Protein AF-A0A7S3ST52-F1 (afdb_monomer_lite)

Organism: Emiliania huxleyi (NCBI:txid2903)

InterPro domains:
  IPR004583 DNA repair protein Rad4 [PTHR12135] (10-155)
  IPR018328 Rad4 beta-hairpin domain 3 [PF10405] (39-111)
  IPR018328 Rad4 beta-hairpin domain 3 [SM01032] (39-113)
  IPR042488 Rad4, beta-hairpin domain 3 superfamily [G3DSA:3.30.70.2460] (45-118)

pLDDT: mean 89.0, std 16.97, range [34.5, 98.19]

Sequence (158 aa):
DGGSGEGEAEGGGGEGALDLYAEWQTYAYEPPAAIGGVVPRSERGHVEMWSEKHLPLGTKWLRAPHVAAAAKKLGVDCAPAMVGFDFRDGRSVPRFDGVIVCEEAAPLLVEAAAGIAEAEEDKLSRKLRRRALGQWATLLNALRLRARLEAQYGRGDD

Secondary structure (DSSP, 8-state):
---------------PPPP---GGG-----PPBPBTTBPP--TTSSEE-SSGGGSPBTEEEE-STTHHHHHHHHT--EEEEEEEEEEETTEEEEEEEEEEEEGGGHHHHHHHHHHHHHHHHHHHHHHHHHHHHHHHHHHHHHHHHHHHHHHHHTT---

Structure (mmCIF, N/CA/C/O backbone):
data_AF-A0A7S3ST52-F1
#
_entry.id   AF-A0A7S3ST52-F1
#
loop_
_atom_site.group_PDB
_atom_site.id
_atom_site.type_symbol
_atom_site.label_atom_id
_atom_site.label_alt_id
_atom_site.label_comp_id
_atom_site.label_asym_id
_atom_site.label_entity_id
_atom_site.label_seq_id
_atom_site.pdbx_PDB_ins_code
_atom_site.Cartn_x
_atom_site.Cartn_y
_atom_site.Cartn_z
_atom_site.occupancy
_atom_site.B_iso_or_equiv
_atom_site.auth_seq_id
_atom_site.auth_comp_id
_atom_site.auth_asym_id
_atom_site.auth_atom_id
_atom_site.pdbx_PDB_model_num
ATOM 1 N N . ASP A 1 1 ? 6.075 -46.796 11.273 1.00 39.28 1 ASP A N 1
ATOM 2 C CA . ASP A 1 1 ? 5.931 -46.815 9.813 1.00 39.28 1 ASP A CA 1
ATOM 3 C C . ASP A 1 1 ? 5.374 -45.464 9.381 1.00 39.28 1 ASP A C 1
ATOM 5 O O . ASP A 1 1 ? 4.409 -45.035 10.001 1.00 39.28 1 ASP A O 1
ATOM 9 N N . GLY A 1 2 ? 6.066 -44.796 8.448 1.00 42.53 2 GLY A N 1
ATOM 10 C CA . GLY A 1 2 ? 5.813 -43.463 7.855 1.00 42.53 2 GLY A CA 1
ATOM 11 C C . GLY A 1 2 ? 5.802 -42.257 8.817 1.00 42.53 2 GLY A C 1
ATOM 12 O O . GLY A 1 2 ? 4.935 -42.155 9.669 1.00 42.53 2 GLY A O 1
ATOM 13 N N . GLY A 1 3 ? 6.684 -41.260 8.763 1.00 34.50 3 GLY A N 1
ATOM 14 C CA . GLY A 1 3 ? 7.557 -40.789 7.688 1.00 34.50 3 GLY A CA 1
ATOM 15 C C . GLY A 1 3 ? 7.480 -39.259 7.680 1.00 34.50 3 GLY A C 1
ATOM 16 O O . GLY A 1 3 ? 6.549 -38.689 7.120 1.00 34.50 3 GLY A O 1
ATOM 17 N N . SER A 1 4 ? 8.411 -38.618 8.385 1.00 41.38 4 SER A N 1
ATOM 18 C CA . SER A 1 4 ? 8.591 -37.169 8.485 1.00 41.38 4 SER A CA 1
ATOM 19 C C . SER A 1 4 ? 8.931 -36.584 7.113 1.00 41.38 4 SER A C 1
ATOM 21 O O . SER A 1 4 ? 9.941 -36.951 6.523 1.00 41.38 4 SER A O 1
ATOM 23 N N . GLY A 1 5 ? 8.088 -35.691 6.595 1.00 36.97 5 GLY A N 1
ATOM 24 C CA . GLY A 1 5 ? 8.383 -34.933 5.380 1.00 36.97 5 GLY A CA 1
ATOM 25 C C . GLY A 1 5 ? 9.316 -33.768 5.691 1.00 36.97 5 GLY A C 1
ATOM 26 O O . GLY A 1 5 ? 8.8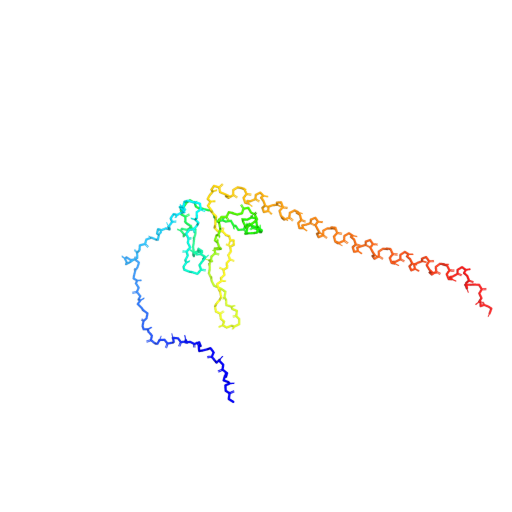53 -32.686 6.050 1.00 36.97 5 GLY A O 1
ATOM 27 N N . GLU A 1 6 ? 10.621 -33.998 5.581 1.00 39.00 6 GLU A N 1
ATOM 28 C CA . GLU A 1 6 ? 11.625 -32.938 5.541 1.00 39.00 6 GLU A CA 1
ATOM 29 C C . GLU A 1 6 ? 11.536 -32.246 4.174 1.00 39.00 6 GLU A C 1
ATOM 31 O O . GLU A 1 6 ? 11.792 -32.844 3.133 1.00 39.00 6 GLU A O 1
ATOM 36 N N . GLY A 1 7 ? 11.090 -30.989 4.172 1.00 39.22 7 GLY A N 1
ATOM 37 C CA . GLY A 1 7 ? 11.179 -30.126 3.001 1.00 39.22 7 GLY A CA 1
ATOM 38 C C . GLY A 1 7 ? 12.631 -29.713 2.805 1.00 39.22 7 GLY A C 1
ATOM 39 O O . GLY A 1 7 ? 13.131 -28.855 3.533 1.00 39.22 7 GLY A O 1
ATOM 40 N N . GLU A 1 8 ? 13.294 -30.339 1.839 1.00 37.94 8 GLU A N 1
ATOM 41 C CA . GLU A 1 8 ? 14.632 -29.978 1.387 1.00 37.94 8 GLU A CA 1
ATOM 42 C C . GLU A 1 8 ? 14.619 -28.543 0.845 1.00 37.94 8 GLU A C 1
ATOM 44 O O . GLU A 1 8 ? 14.047 -28.236 -0.201 1.00 37.94 8 GLU A O 1
ATOM 49 N N . ALA A 1 9 ? 15.239 -27.631 1.591 1.00 43.81 9 ALA A N 1
ATOM 50 C CA . ALA A 1 9 ? 15.669 -26.356 1.053 1.00 43.81 9 ALA A CA 1
ATOM 51 C C . ALA A 1 9 ? 16.975 -26.609 0.291 1.00 43.81 9 ALA A C 1
ATOM 53 O O . ALA A 1 9 ? 18.040 -26.688 0.904 1.00 43.81 9 ALA A O 1
ATOM 54 N N . GLU A 1 10 ? 16.898 -26.748 -1.034 1.00 40.03 10 GLU A N 1
ATOM 55 C CA . GLU A 1 10 ? 18.080 -26.709 -1.898 1.00 40.03 10 GLU A CA 1
ATOM 56 C C . GLU A 1 10 ? 18.720 -25.315 -1.815 1.00 40.03 10 GLU A C 1
ATOM 58 O O . GLU A 1 10 ? 18.390 -24.376 -2.540 1.00 40.03 10 GLU A O 1
ATOM 63 N N . GLY A 1 11 ? 19.648 -25.167 -0.873 1.00 43.75 11 GLY A N 1
ATOM 64 C CA . GLY A 1 11 ? 20.623 -24.092 -0.864 1.00 43.75 11 GLY A CA 1
ATOM 65 C C . GLY A 1 11 ? 21.653 -24.350 -1.957 1.00 43.75 11 GLY A C 1
ATOM 66 O O . GLY A 1 11 ? 22.677 -24.977 -1.702 1.00 43.75 11 GLY A O 1
ATOM 67 N N . GLY A 1 12 ? 21.386 -23.857 -3.167 1.00 41.53 12 GLY A N 1
ATOM 68 C CA . GLY A 1 12 ? 22.354 -23.795 -4.261 1.00 41.53 12 GLY A CA 1
ATOM 69 C C . GLY A 1 12 ? 23.479 -22.803 -3.958 1.00 41.53 12 GLY A C 1
ATOM 70 O O . GLY A 1 12 ? 23.530 -21.716 -4.525 1.00 41.53 12 GLY A O 1
ATOM 71 N N . GLY A 1 13 ? 24.373 -23.160 -3.037 1.00 47.88 13 GLY A N 1
ATOM 72 C CA . GLY A 1 13 ? 25.643 -22.478 -2.807 1.00 47.88 13 GLY A CA 1
ATOM 73 C C . GLY A 1 13 ? 26.646 -22.869 -3.886 1.00 47.88 13 GLY A C 1
ATOM 74 O O . GLY A 1 13 ? 27.549 -23.659 -3.633 1.00 47.88 13 GLY A O 1
ATOM 75 N N . GLY A 1 14 ? 26.463 -22.359 -5.103 1.00 51.31 14 GLY A N 1
ATOM 76 C CA . GLY A 1 14 ? 27.491 -22.450 -6.130 1.00 51.31 14 GLY A CA 1
ATOM 77 C C . GLY A 1 14 ? 28.632 -21.493 -5.796 1.00 51.31 14 GLY A C 1
ATOM 78 O O . GLY A 1 14 ? 28.417 -20.283 -5.742 1.00 51.31 14 GLY A O 1
ATOM 79 N N . GLU A 1 15 ? 29.848 -22.015 -5.628 1.00 60.47 15 GLU A N 1
ATOM 80 C CA . GLU A 1 15 ? 31.087 -21.263 -5.869 1.00 60.47 15 GLU A CA 1
ATOM 81 C C . GLU A 1 15 ? 31.143 -20.897 -7.365 1.00 60.47 15 GLU A C 1
ATOM 83 O O . GLU A 1 15 ? 31.860 -21.495 -8.161 1.00 60.47 15 GLU A O 1
ATOM 88 N N . GLY A 1 16 ? 30.278 -19.973 -7.780 1.00 67.25 16 GLY A N 1
ATOM 89 C CA . GLY A 1 16 ? 30.168 -19.491 -9.147 1.00 67.25 16 GLY A CA 1
ATOM 90 C C . GLY A 1 16 ? 30.894 -18.164 -9.269 1.00 67.25 16 GLY A C 1
ATOM 91 O O . GLY A 1 16 ? 30.558 -17.207 -8.571 1.00 67.25 16 GLY A O 1
ATOM 92 N N . ALA A 1 17 ? 31.885 -18.095 -10.155 1.00 80.31 17 ALA A N 1
ATOM 93 C CA . ALA A 1 17 ? 32.409 -16.812 -10.597 1.00 80.31 17 ALA A CA 1
ATOM 94 C C . ALA A 1 17 ? 31.242 -15.979 -11.158 1.00 80.31 17 ALA A C 1
ATOM 96 O O . ALA A 1 17 ? 30.496 -16.452 -12.013 1.00 80.31 17 ALA A O 1
ATOM 97 N N . LEU A 1 18 ? 31.056 -14.770 -10.629 1.00 89.75 18 LEU A N 1
ATOM 98 C CA . LEU A 1 18 ? 30.062 -13.826 -11.127 1.00 89.75 18 LEU A CA 1
ATOM 99 C C . LEU A 1 18 ? 30.652 -13.088 -12.326 1.00 89.75 18 LEU A C 1
ATOM 101 O O . LEU A 1 18 ? 31.706 -12.459 -12.204 1.00 89.75 18 LEU A O 1
ATOM 105 N N . ASP A 1 19 ? 29.962 -13.137 -13.460 1.00 92.38 19 ASP A N 1
ATOM 106 C CA . ASP A 1 19 ? 30.332 -12.329 -14.616 1.00 92.38 19 ASP A CA 1
ATOM 107 C C . ASP A 1 19 ? 30.118 -10.845 -14.303 1.00 92.38 19 ASP A C 1
ATOM 109 O O . ASP A 1 19 ? 29.070 -10.430 -13.801 1.00 92.38 19 ASP A O 1
ATOM 113 N N . LEU A 1 20 ? 31.129 -10.037 -14.612 1.00 94.50 20 LEU A N 1
ATOM 114 C CA . LEU A 1 20 ? 31.086 -8.589 -14.462 1.00 94.50 20 LEU A CA 1
ATOM 115 C C . LEU A 1 20 ? 31.031 -7.946 -15.844 1.00 94.50 20 LEU A C 1
ATOM 117 O O . LEU A 1 20 ? 31.777 -8.326 -16.746 1.00 94.50 20 LEU A O 1
ATOM 121 N N . TYR A 1 21 ? 30.173 -6.941 -15.983 1.00 95.06 21 TYR A N 1
ATOM 122 C CA . TYR A 1 21 ? 29.945 -6.235 -17.238 1.00 95.06 21 TYR A CA 1
ATOM 123 C C . TYR A 1 21 ? 30.296 -4.758 -17.079 1.00 95.06 21 TYR A C 1
ATOM 125 O O . TYR A 1 21 ? 30.026 -4.139 -16.049 1.00 95.06 21 TYR A O 1
ATOM 133 N N . ALA A 1 22 ? 30.902 -4.188 -18.111 1.00 97.12 22 ALA A N 1
ATOM 134 C CA . ALA A 1 22 ? 31.141 -2.760 -18.219 1.00 97.12 22 ALA A CA 1
ATOM 135 C C . ALA A 1 22 ? 29.879 -2.026 -18.701 1.00 97.12 22 ALA A C 1
ATOM 137 O O . ALA A 1 22 ? 29.017 -2.605 -19.355 1.00 97.12 22 ALA A O 1
ATOM 138 N N . GLU A 1 23 ? 29.791 -0.722 -18.437 1.00 95.69 23 GLU A N 1
ATOM 139 C CA . GLU A 1 23 ? 28.625 0.101 -18.798 1.00 95.69 23 GLU A CA 1
ATOM 140 C C . GLU A 1 23 ? 28.308 0.086 -20.305 1.00 95.69 23 GLU A C 1
ATOM 142 O O . GLU A 1 23 ? 27.148 0.044 -20.688 1.00 95.69 23 GLU A O 1
ATOM 147 N N . TRP A 1 24 ? 29.318 0.017 -21.179 1.00 97.12 24 TRP A N 1
ATOM 148 C CA . TRP A 1 24 ? 29.113 -0.075 -22.634 1.00 97.12 24 TRP A CA 1
ATOM 149 C C . TRP A 1 24 ? 28.489 -1.404 -23.094 1.00 97.12 24 TRP A C 1
ATOM 151 O O . TRP A 1 24 ? 28.085 -1.523 -24.249 1.00 97.12 24 TRP A O 1
ATOM 161 N N . GLN A 1 25 ? 28.428 -2.403 -22.210 1.00 97.56 25 GLN A N 1
ATOM 162 C CA . GLN A 1 25 ? 27.761 -3.684 -22.447 1.00 97.56 25 GLN A CA 1
ATOM 163 C C . GLN A 1 25 ? 26.303 -3.673 -21.969 1.00 97.56 25 GLN A C 1
ATOM 165 O O . GLN A 1 25 ? 25.605 -4.668 -22.152 1.00 97.56 25 GLN A O 1
ATOM 170 N N . THR A 1 26 ? 25.837 -2.584 -21.348 1.00 96.06 26 THR A N 1
ATOM 171 C CA . THR A 1 26 ? 24.467 -2.457 -20.844 1.00 96.06 26 THR A CA 1
ATOM 172 C C . THR A 1 26 ? 23.658 -1.467 -21.678 1.00 96.06 26 THR A C 1
ATOM 174 O O . THR A 1 26 ? 24.186 -0.657 -22.441 1.00 96.06 26 THR A O 1
ATOM 177 N N . TYR A 1 27 ? 22.338 -1.563 -21.561 1.00 95.25 27 TYR A N 1
ATOM 178 C CA . TYR A 1 27 ? 21.383 -0.674 -22.208 1.00 95.25 27 TYR A CA 1
ATOM 179 C C . TYR A 1 27 ? 20.354 -0.198 -21.185 1.00 95.25 27 TYR A C 1
ATOM 181 O O . TYR A 1 27 ? 20.124 -0.841 -20.158 1.00 95.25 27 TYR A O 1
ATOM 189 N N . ALA A 1 28 ? 19.740 0.954 -21.458 1.00 92.88 28 ALA A N 1
ATOM 190 C CA . ALA A 1 28 ? 18.665 1.459 -20.621 1.00 92.88 28 ALA A CA 1
ATOM 191 C C . ALA A 1 28 ? 17.481 0.485 -20.653 1.00 92.88 28 ALA A C 1
ATOM 193 O O . ALA A 1 28 ? 17.065 0.033 -21.717 1.00 92.88 28 ALA A O 1
ATOM 194 N N . TYR A 1 29 ? 16.949 0.168 -19.476 1.00 93.38 29 TYR A N 1
ATOM 195 C CA . TYR A 1 29 ? 15.780 -0.689 -19.358 1.00 93.38 29 TYR A CA 1
ATOM 196 C C . TYR A 1 29 ? 14.530 0.015 -19.899 1.00 93.38 29 TYR A C 1
ATOM 198 O O . TYR A 1 29 ? 14.248 1.156 -19.526 1.00 93.38 29 TYR A O 1
ATOM 206 N N . GLU A 1 30 ? 13.773 -0.691 -20.738 1.00 94.75 30 GLU A N 1
ATOM 207 C CA . GLU A 1 30 ? 12.474 -0.254 -21.245 1.00 94.75 30 GLU A CA 1
ATOM 208 C C . GLU A 1 30 ? 11.364 -1.025 -20.519 1.00 94.75 30 GLU A C 1
ATOM 210 O O . GLU A 1 30 ? 11.269 -2.249 -20.663 1.00 94.75 30 GLU A O 1
ATOM 215 N N . PRO A 1 31 ? 10.533 -0.350 -19.708 1.00 94.50 31 PRO A N 1
ATOM 216 C CA . PRO A 1 31 ? 9.507 -1.031 -18.942 1.00 94.50 31 PRO A CA 1
ATOM 217 C C . PRO A 1 31 ? 8.342 -1.481 -19.842 1.00 94.50 31 PRO A C 1
ATOM 219 O O . PRO A 1 31 ? 7.989 -0.790 -20.803 1.00 94.50 31 PRO A O 1
ATOM 222 N N . PRO A 1 32 ? 7.692 -2.616 -19.524 1.00 95.19 32 PRO A N 1
ATOM 223 C CA . PRO A 1 32 ? 6.532 -3.091 -20.270 1.00 95.19 32 PRO A CA 1
ATOM 224 C C . PRO A 1 32 ? 5.355 -2.112 -20.159 1.00 95.19 32 PRO A C 1
ATOM 226 O O . PRO A 1 32 ? 5.238 -1.368 -19.188 1.00 95.19 32 PRO A O 1
ATOM 229 N N . ALA A 1 33 ? 4.448 -2.132 -21.133 1.00 95.12 33 ALA A N 1
ATOM 230 C CA . ALA A 1 33 ? 3.218 -1.343 -21.086 1.00 95.12 33 ALA A CA 1
ATOM 231 C C . ALA A 1 33 ? 2.069 -2.123 -20.433 1.00 95.12 33 ALA A C 1
ATOM 233 O O . ALA A 1 33 ? 1.966 -3.342 -20.591 1.00 95.12 33 ALA A O 1
ATOM 234 N N . ALA A 1 34 ? 1.178 -1.417 -19.737 1.00 95.25 34 ALA A N 1
ATOM 235 C CA . ALA A 1 34 ? -0.115 -1.965 -19.347 1.00 95.25 34 ALA A CA 1
ATOM 236 C C . ALA A 1 34 ? -1.020 -2.127 -20.573 1.00 95.25 34 ALA A C 1
ATOM 238 O O . ALA A 1 34 ? -1.114 -1.241 -21.423 1.00 95.25 34 ALA A O 1
ATOM 239 N N . ILE A 1 35 ? -1.692 -3.276 -20.667 1.00 94.12 35 ILE A N 1
ATOM 240 C CA . ILE A 1 35 ? -2.556 -3.621 -21.801 1.00 94.12 35 ILE A CA 1
ATOM 241 C C . ILE A 1 35 ? -3.900 -4.093 -21.254 1.00 94.12 35 ILE A C 1
ATOM 243 O O . ILE A 1 35 ? -3.958 -4.979 -20.405 1.00 94.12 35 ILE A O 1
ATOM 247 N N . GLY A 1 36 ? -4.990 -3.492 -21.740 1.00 91.56 36 GLY A N 1
ATOM 248 C CA . GLY A 1 36 ? -6.351 -3.886 -21.362 1.00 91.56 36 GLY A CA 1
ATOM 249 C C . GLY A 1 36 ? -6.672 -3.673 -19.880 1.00 91.56 36 GLY A C 1
ATOM 250 O O . GLY A 1 36 ? -7.415 -4.461 -19.304 1.00 91.56 36 GLY A O 1
ATOM 251 N N . GLY A 1 37 ? -6.081 -2.650 -19.253 1.00 91.31 37 GLY A N 1
ATOM 252 C CA . GLY A 1 37 ? -6.261 -2.374 -17.827 1.00 91.31 37 GLY A CA 1
ATOM 253 C C . GLY A 1 37 ? -5.535 -3.356 -16.902 1.00 91.31 37 GLY A C 1
ATOM 254 O O . GLY A 1 37 ? -5.798 -3.344 -15.702 1.00 91.31 37 GLY A O 1
ATOM 255 N N . VAL A 1 38 ? -4.631 -4.193 -17.430 1.00 95.38 38 VAL A N 1
ATOM 256 C CA . VAL A 1 38 ? -3.832 -5.148 -16.652 1.00 95.38 38 VAL A CA 1
ATOM 257 C C . VAL A 1 38 ? -2.406 -4.636 -16.483 1.00 95.38 38 VAL A C 1
ATOM 259 O O . VAL A 1 38 ? -1.713 -4.329 -17.456 1.00 95.38 38 VAL A O 1
ATOM 262 N N . VAL A 1 39 ? -1.951 -4.600 -15.232 1.00 96.88 39 VAL A N 1
ATOM 263 C CA . VAL A 1 39 ? -0.584 -4.222 -14.872 1.00 96.88 39 VAL A CA 1
ATOM 264 C C . VAL A 1 39 ? 0.371 -5.386 -15.186 1.00 96.88 39 VAL A C 1
ATOM 266 O O . VAL A 1 39 ? 0.118 -6.513 -14.743 1.00 96.88 39 VAL A O 1
ATOM 269 N N . PRO A 1 40 ? 1.478 -5.159 -15.915 1.00 95.88 40 PRO A N 1
ATOM 270 C CA . PRO A 1 40 ? 2.477 -6.196 -16.167 1.00 95.88 40 PRO A CA 1
ATOM 271 C C . PRO A 1 40 ? 3.198 -6.564 -14.865 1.00 95.88 40 PRO A C 1
ATOM 273 O O . PRO A 1 40 ? 3.522 -5.690 -14.067 1.00 95.88 40 PRO A O 1
ATOM 276 N N . ARG A 1 41 ? 3.433 -7.858 -14.626 1.00 95.38 41 ARG A N 1
ATOM 277 C CA . ARG A 1 41 ? 3.985 -8.395 -13.367 1.00 95.38 41 ARG A CA 1
ATOM 278 C C . ARG A 1 41 ? 5.142 -9.348 -13.644 1.00 95.38 41 ARG A C 1
ATOM 280 O O . ARG A 1 41 ? 5.155 -10.006 -14.681 1.00 95.38 41 ARG A O 1
ATOM 287 N N . SER A 1 42 ? 6.057 -9.466 -12.686 1.00 94.88 42 SER A N 1
ATOM 288 C CA . SER A 1 42 ? 7.017 -10.568 -12.632 1.00 94.88 42 SER A CA 1
ATOM 289 C C . SER A 1 42 ? 6.301 -11.903 -12.392 1.00 94.88 42 SER A C 1
ATOM 291 O O . SER A 1 42 ? 5.130 -11.939 -12.000 1.00 94.88 42 SER A O 1
ATOM 293 N N . GLU A 1 43 ? 7.017 -13.018 -12.543 1.00 95.00 43 GLU A N 1
ATOM 294 C CA . GLU A 1 43 ? 6.508 -14.367 -12.234 1.00 95.00 43 GLU A CA 1
ATOM 295 C C . GLU A 1 43 ? 5.987 -14.497 -10.794 1.00 95.00 43 GLU A C 1
ATOM 297 O O . GLU A 1 43 ? 5.101 -15.295 -10.496 1.00 95.00 43 GLU A O 1
ATOM 302 N N . ARG A 1 44 ? 6.506 -13.662 -9.889 1.00 93.75 44 ARG A N 1
ATOM 303 C CA . ARG A 1 44 ? 6.125 -13.611 -8.473 1.00 93.75 44 ARG A CA 1
ATOM 304 C C . ARG A 1 44 ? 4.972 -12.638 -8.196 1.00 93.75 44 ARG A C 1
ATOM 306 O O . ARG A 1 44 ? 4.690 -12.350 -7.033 1.00 93.75 44 ARG A O 1
ATOM 313 N N . GLY A 1 45 ? 4.329 -12.105 -9.235 1.00 95.12 45 GLY A N 1
ATOM 314 C CA . GLY A 1 45 ? 3.095 -11.322 -9.140 1.00 95.12 45 GLY A CA 1
ATOM 315 C C . GLY A 1 45 ? 3.256 -9.865 -8.696 1.00 95.12 45 GLY A C 1
ATOM 316 O O . GLY A 1 45 ? 2.261 -9.236 -8.337 1.00 95.12 45 GLY A O 1
ATOM 317 N N . HIS A 1 46 ? 4.470 -9.313 -8.711 1.00 96.50 46 HIS A N 1
ATOM 318 C CA . HIS A 1 46 ? 4.748 -7.922 -8.337 1.00 96.50 46 HIS A CA 1
ATOM 319 C C . HIS A 1 46 ? 5.460 -7.167 -9.461 1.00 96.50 46 HIS A C 1
ATOM 321 O O . HIS A 1 46 ? 5.934 -7.773 -10.418 1.00 96.50 46 HIS A O 1
ATOM 327 N N . VAL A 1 47 ? 5.540 -5.844 -9.341 1.00 97.12 47 VAL A N 1
ATOM 328 C CA . VAL A 1 47 ? 6.369 -5.012 -10.223 1.00 97.12 47 VAL A CA 1
ATOM 329 C C . VAL A 1 47 ? 7.676 -4.713 -9.512 1.00 97.12 47 VAL A C 1
ATOM 331 O O . VAL A 1 47 ? 7.663 -4.245 -8.373 1.00 97.12 47 VAL A O 1
ATOM 334 N N . GLU A 1 48 ? 8.797 -4.988 -10.168 1.00 95.81 48 GLU A N 1
ATOM 335 C CA . GLU A 1 48 ? 10.120 -4.640 -9.658 1.00 95.81 48 GLU A CA 1
ATOM 336 C C . GLU A 1 48 ? 10.403 -3.161 -9.934 1.00 95.81 48 GLU A C 1
ATOM 338 O O . GLU A 1 48 ? 10.656 -2.748 -11.062 1.00 95.81 48 GLU A O 1
ATOM 343 N N . MET A 1 49 ? 10.320 -2.348 -8.889 1.00 96.12 49 MET A N 1
ATOM 344 C CA . MET A 1 49 ? 10.470 -0.899 -8.930 1.00 96.12 49 MET A CA 1
ATOM 345 C C . MET A 1 49 ? 11.818 -0.489 -8.335 1.00 96.12 49 MET A C 1
ATOM 347 O O . MET A 1 49 ? 11.884 0.071 -7.242 1.00 96.12 49 MET A O 1
ATOM 351 N N . TRP A 1 50 ? 12.907 -0.743 -9.065 1.00 93.38 50 TRP A N 1
ATOM 352 C CA . TRP A 1 50 ? 14.261 -0.342 -8.649 1.00 93.38 50 TRP A CA 1
ATOM 353 C C . TRP A 1 50 ? 14.481 1.177 -8.722 1.00 93.38 50 TRP A C 1
ATOM 355 O O . TRP A 1 50 ? 15.318 1.737 -8.018 1.00 93.38 50 TRP A O 1
ATOM 365 N N . SER A 1 51 ? 13.731 1.852 -9.594 1.00 92.19 51 SER A N 1
ATOM 366 C CA . SER A 1 51 ? 13.694 3.308 -9.742 1.00 92.19 51 SER A CA 1
ATOM 367 C C . SER A 1 51 ? 12.424 3.727 -10.484 1.00 92.19 51 SER A C 1
ATOM 369 O O . SER A 1 51 ? 11.722 2.882 -11.037 1.00 92.19 51 SER A O 1
ATOM 371 N N . GLU A 1 52 ? 12.152 5.029 -10.577 1.00 91.81 52 GLU A N 1
ATOM 372 C CA . GLU A 1 52 ? 10.998 5.553 -11.329 1.00 91.81 52 GLU A CA 1
ATOM 373 C C . GLU A 1 52 ? 10.998 5.142 -12.813 1.00 91.81 52 GLU A C 1
ATOM 375 O O . GLU A 1 52 ? 9.936 5.013 -13.412 1.00 91.81 52 GLU A O 1
ATOM 380 N N . LYS A 1 53 ? 12.170 4.848 -13.395 1.00 93.06 53 LYS A N 1
ATOM 381 C CA . LYS A 1 53 ? 12.305 4.373 -14.786 1.00 93.06 53 LYS A CA 1
ATOM 382 C C . LYS A 1 53 ? 11.762 2.959 -15.010 1.00 93.06 53 LYS A C 1
ATOM 384 O O . LYS A 1 53 ? 11.569 2.562 -16.151 1.00 93.06 53 LYS A O 1
ATOM 389 N N . HIS A 1 54 ? 11.541 2.202 -13.938 1.00 95.19 54 HIS A N 1
ATOM 390 C CA . HIS A 1 54 ? 10.990 0.850 -14.008 1.00 95.19 54 HIS A CA 1
ATOM 391 C C . HIS A 1 54 ? 9.458 0.843 -14.007 1.00 95.19 54 HIS A C 1
ATOM 393 O O . HIS A 1 54 ? 8.860 -0.225 -14.122 1.00 95.19 54 HIS A O 1
ATOM 399 N N . LEU A 1 55 ? 8.823 2.016 -13.889 1.00 96.38 55 LEU A N 1
ATOM 400 C CA . LEU A 1 55 ? 7.373 2.136 -13.908 1.00 96.38 55 LEU A CA 1
ATOM 401 C C . LEU A 1 55 ? 6.824 1.699 -15.276 1.00 96.38 55 LEU A C 1
ATOM 403 O O . LEU A 1 55 ? 7.192 2.302 -16.287 1.00 96.38 55 LEU A O 1
ATOM 407 N N . PRO A 1 56 ? 5.930 0.696 -15.326 1.00 96.69 56 PRO A N 1
ATOM 408 C CA . PRO A 1 56 ? 5.280 0.294 -16.564 1.00 96.69 56 PRO A CA 1
ATOM 409 C C . PRO A 1 56 ? 4.563 1.450 -17.263 1.00 96.69 56 PRO A C 1
ATOM 411 O O . PRO A 1 56 ? 3.914 2.283 -16.621 1.00 96.69 56 PRO A O 1
ATOM 414 N N . LEU A 1 57 ? 4.640 1.489 -18.591 1.00 96.25 57 LEU A N 1
ATOM 415 C CA . LEU A 1 57 ? 3.980 2.530 -19.378 1.00 96.25 57 LEU A CA 1
ATOM 416 C C . LEU A 1 57 ? 2.454 2.429 -19.221 1.00 96.25 57 LEU A C 1
ATOM 418 O O . LEU A 1 57 ? 1.896 1.331 -19.228 1.00 96.25 57 LEU A O 1
ATOM 422 N N . GLY A 1 58 ? 1.782 3.574 -19.075 1.00 95.75 58 GLY A N 1
ATOM 423 C CA . GLY A 1 58 ? 0.335 3.631 -18.821 1.00 95.75 58 GLY A CA 1
ATOM 424 C C . GLY A 1 58 ? -0.067 3.231 -17.396 1.00 95.75 58 GLY A C 1
ATOM 425 O O . GLY A 1 58 ? -1.231 2.922 -17.143 1.00 95.75 58 GLY A O 1
ATOM 426 N N . THR A 1 59 ? 0.882 3.210 -16.456 1.00 97.44 59 THR A N 1
ATOM 427 C CA . THR A 1 59 ? 0.607 2.936 -15.041 1.00 97.44 59 THR A CA 1
ATOM 428 C C . THR A 1 59 ? 1.054 4.072 -14.136 1.00 97.44 59 THR A C 1
ATOM 430 O O . THR A 1 59 ? 1.842 4.938 -14.513 1.00 97.44 59 THR A O 1
ATOM 433 N N . LYS A 1 60 ? 0.545 4.063 -12.904 1.00 97.06 60 LYS A N 1
ATOM 434 C CA . LYS A 1 60 ? 0.890 5.015 -11.859 1.00 97.06 60 LYS A CA 1
ATOM 435 C C . LYS A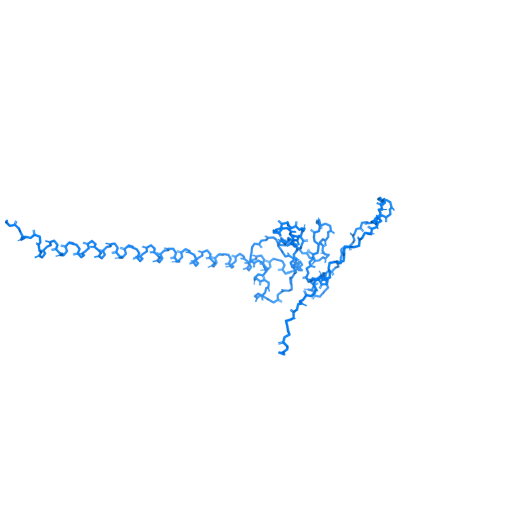 1 60 ? 1.255 4.288 -10.578 1.00 97.06 60 LYS A C 1
ATOM 437 O O . LYS A 1 60 ? 0.567 3.364 -10.145 1.00 97.06 60 LYS A O 1
ATOM 442 N N . TRP A 1 61 ? 2.324 4.755 -9.943 1.00 97.44 61 TRP A N 1
ATOM 443 C CA . TRP A 1 61 ? 2.737 4.275 -8.635 1.00 97.44 61 TRP A CA 1
ATOM 444 C C . TRP A 1 61 ? 2.014 5.044 -7.528 1.00 97.44 61 TRP A C 1
ATOM 446 O O . TRP A 1 61 ? 2.219 6.244 -7.341 1.00 97.44 61 TRP A O 1
ATOM 456 N N . LEU A 1 62 ? 1.153 4.351 -6.786 1.00 96.62 62 LEU A N 1
ATOM 457 C CA . LEU A 1 62 ? 0.396 4.903 -5.671 1.00 96.62 62 LEU A CA 1
ATOM 458 C C . LEU A 1 62 ? 0.929 4.362 -4.343 1.00 96.62 62 LEU A C 1
ATOM 460 O O . LEU A 1 62 ? 0.802 3.179 -4.038 1.00 96.62 62 LEU A O 1
ATOM 464 N N . ARG A 1 63 ? 1.486 5.260 -3.525 1.00 94.75 63 ARG A N 1
ATOM 465 C CA . ARG A 1 63 ? 2.051 4.955 -2.194 1.00 94.75 63 ARG A CA 1
ATOM 466 C C . ARG A 1 63 ? 1.117 5.313 -1.034 1.00 94.75 63 ARG A C 1
ATOM 468 O O . ARG A 1 63 ? 1.495 5.212 0.129 1.00 94.75 63 ARG A O 1
ATOM 475 N N . ALA A 1 64 ? -0.100 5.753 -1.343 1.00 91.25 64 ALA A N 1
ATOM 476 C CA . ALA A 1 64 ? -1.095 6.082 -0.333 1.00 91.25 64 ALA A CA 1
ATOM 477 C C . ALA A 1 64 ? -1.599 4.812 0.390 1.00 91.25 64 ALA A C 1
ATOM 479 O O . ALA A 1 64 ? -1.665 3.734 -0.216 1.00 91.25 64 ALA A O 1
ATOM 480 N N . PRO A 1 65 ? -1.973 4.916 1.678 1.00 91.19 65 PRO A N 1
ATOM 481 C CA . PRO A 1 65 ? -2.544 3.793 2.410 1.00 91.19 65 PRO A CA 1
ATOM 482 C C . PRO A 1 65 ? -3.901 3.393 1.814 1.00 91.19 65 PRO A C 1
ATOM 484 O O . PRO A 1 65 ? -4.556 4.172 1.130 1.00 91.19 65 PRO A O 1
ATOM 487 N N . HIS A 1 66 ? -4.330 2.158 2.071 1.00 95.12 66 HIS A N 1
ATOM 488 C CA . HIS A 1 66 ? -5.628 1.603 1.650 1.00 95.12 66 HIS A CA 1
ATOM 489 C C . HIS A 1 66 ? -5.895 1.513 0.137 1.00 95.12 66 HIS A C 1
ATOM 491 O O . HIS A 1 66 ? -6.919 0.948 -0.238 1.00 95.12 66 HIS A O 1
ATOM 497 N N . VAL A 1 67 ? -4.988 1.951 -0.742 1.00 96.56 67 VAL A N 1
ATOM 498 C CA . VAL A 1 67 ? -5.174 1.860 -2.205 1.00 96.56 67 VAL A CA 1
ATOM 499 C C . VAL A 1 67 ? -5.371 0.413 -2.660 1.00 96.56 67 VAL A C 1
ATOM 501 O O . VAL A 1 67 ? -6.299 0.127 -3.409 1.00 96.56 67 VAL A O 1
ATOM 504 N N . ALA A 1 68 ? -4.576 -0.527 -2.144 1.00 95.25 68 ALA A N 1
ATOM 505 C CA . ALA A 1 68 ? -4.747 -1.952 -2.442 1.00 95.25 68 ALA A CA 1
ATOM 506 C C . ALA A 1 68 ? -6.123 -2.487 -1.994 1.00 95.25 68 ALA A C 1
ATOM 508 O O . ALA A 1 68 ? -6.750 -3.294 -2.680 1.00 95.25 68 ALA A O 1
ATOM 509 N N . ALA A 1 69 ? -6.620 -2.016 -0.845 1.00 95.69 69 ALA A N 1
ATOM 510 C CA . ALA A 1 69 ? -7.937 -2.395 -0.343 1.00 95.69 69 ALA A CA 1
ATOM 511 C C . ALA A 1 69 ? -9.061 -1.787 -1.198 1.00 95.69 69 ALA A C 1
ATOM 513 O O . ALA A 1 69 ? -10.042 -2.471 -1.493 1.00 95.69 69 ALA A O 1
ATOM 514 N N . ALA A 1 70 ? -8.900 -0.534 -1.632 1.00 96.94 70 ALA A N 1
ATOM 515 C CA . ALA A 1 70 ? -9.808 0.136 -2.553 1.00 96.94 70 ALA A CA 1
ATOM 516 C C . ALA A 1 70 ? -9.869 -0.588 -3.906 1.00 96.94 70 ALA A C 1
ATOM 518 O O . ALA A 1 70 ? -10.963 -0.904 -4.372 1.00 96.94 70 ALA A O 1
ATOM 519 N N . ALA A 1 71 ? -8.716 -0.941 -4.481 1.00 96.25 71 ALA A N 1
ATOM 520 C CA . ALA A 1 71 ? -8.622 -1.660 -5.750 1.00 96.25 71 ALA A CA 1
ATOM 521 C C . ALA A 1 71 ? -9.326 -3.015 -5.688 1.00 96.25 71 ALA A C 1
ATOM 523 O O . ALA A 1 71 ? -10.191 -3.302 -6.515 1.00 96.25 71 ALA A O 1
ATOM 524 N N . LYS A 1 72 ? -9.072 -3.793 -4.628 1.00 95.88 72 LYS A N 1
ATOM 525 C CA . LYS A 1 72 ? -9.764 -5.065 -4.393 1.00 95.88 72 LYS A CA 1
ATOM 526 C C . LYS A 1 72 ? -11.281 -4.895 -4.275 1.00 95.88 72 LYS A C 1
ATOM 528 O O . LYS A 1 72 ? -12.028 -5.738 -4.761 1.00 95.88 72 LYS A O 1
ATOM 533 N N . LYS A 1 73 ? -11.747 -3.828 -3.621 1.00 95.44 73 LYS A N 1
ATOM 534 C CA . LYS A 1 73 ? -13.179 -3.556 -3.433 1.00 95.44 73 LYS A CA 1
ATOM 535 C C . LYS A 1 73 ? -13.871 -3.135 -4.733 1.00 95.44 73 LYS A C 1
ATOM 537 O O . LYS A 1 73 ? -15.045 -3.437 -4.909 1.00 95.44 73 LYS A O 1
ATOM 542 N N . LEU A 1 74 ? -13.148 -2.445 -5.612 1.00 95.25 74 LEU A N 1
ATOM 543 C CA . LEU A 1 74 ? -13.646 -1.945 -6.895 1.00 95.25 74 LEU A CA 1
ATOM 544 C C . LEU A 1 74 ? -13.392 -2.905 -8.067 1.00 95.25 74 LEU A C 1
ATOM 546 O O . LEU A 1 74 ? -13.867 -2.644 -9.166 1.00 95.25 74 LEU A O 1
ATOM 550 N N . GLY A 1 75 ? -12.669 -4.008 -7.848 1.00 95.38 75 GLY A N 1
ATOM 551 C CA . GLY A 1 75 ? -12.330 -4.969 -8.901 1.00 95.38 75 GLY A CA 1
ATOM 552 C C . GLY A 1 75 ? -11.324 -4.430 -9.921 1.00 95.38 75 GLY A C 1
ATOM 553 O O . GLY A 1 75 ? -11.299 -4.897 -11.054 1.00 95.38 75 GLY A O 1
ATOM 554 N N . VAL A 1 76 ? -10.519 -3.439 -9.531 1.00 96.31 76 VAL A N 1
ATOM 555 C CA . VAL A 1 76 ? -9.476 -2.851 -10.379 1.00 96.31 76 VAL A CA 1
ATOM 556 C C . VAL A 1 76 ? -8.185 -3.646 -10.218 1.00 96.31 76 VAL A C 1
ATOM 558 O O . VAL A 1 76 ? -7.788 -3.971 -9.096 1.00 96.31 76 VAL A O 1
ATOM 561 N N . ASP A 1 77 ? -7.517 -3.929 -11.334 1.00 96.69 77 ASP A N 1
ATOM 562 C CA . ASP A 1 77 ? -6.233 -4.618 -11.332 1.00 96.69 77 ASP A CA 1
ATOM 563 C C . ASP A 1 77 ? -5.129 -3.744 -10.713 1.00 96.69 77 ASP A C 1
ATOM 565 O O . ASP A 1 77 ? -4.952 -2.574 -11.061 1.00 96.69 77 ASP A O 1
ATOM 569 N N . CYS A 1 78 ? -4.372 -4.314 -9.778 1.00 96.06 78 CYS A N 1
ATOM 570 C CA . CYS A 1 78 ? -3.229 -3.650 -9.163 1.00 96.06 78 CYS A CA 1
ATOM 571 C C . CYS A 1 78 ? -2.148 -4.664 -8.795 1.00 96.06 78 CYS A C 1
ATOM 573 O O . CYS A 1 78 ? -2.453 -5.787 -8.386 1.00 96.06 78 CYS A O 1
ATOM 575 N N . ALA A 1 79 ? -0.889 -4.246 -8.869 1.00 97.38 79 ALA A N 1
ATOM 576 C CA . ALA A 1 79 ? 0.254 -5.059 -8.474 1.00 97.38 79 ALA A CA 1
ATOM 577 C C . ALA A 1 79 ? 1.052 -4.365 -7.359 1.00 97.38 79 ALA A C 1
ATOM 579 O O . ALA A 1 79 ? 1.227 -3.148 -7.407 1.00 97.38 79 ALA A O 1
ATOM 580 N N . PRO A 1 80 ? 1.558 -5.089 -6.350 1.00 97.38 80 PRO A N 1
ATOM 581 C CA . PRO A 1 80 ? 2.449 -4.499 -5.356 1.00 97.38 80 PRO A CA 1
ATOM 582 C C . PRO A 1 80 ? 3.782 -4.087 -6.000 1.00 97.38 80 PRO A C 1
ATOM 584 O O . PRO A 1 80 ? 4.306 -4.797 -6.860 1.00 97.38 80 PRO A O 1
ATOM 587 N N . ALA A 1 81 ? 4.332 -2.947 -5.578 1.00 97.75 81 ALA A N 1
ATOM 588 C CA . ALA A 1 81 ? 5.621 -2.448 -6.055 1.00 97.75 81 ALA A CA 1
ATOM 589 C C . ALA A 1 81 ? 6.746 -2.910 -5.118 1.00 97.75 81 ALA A C 1
ATOM 591 O O . ALA A 1 81 ? 6.805 -2.477 -3.966 1.00 97.75 81 ALA A O 1
ATOM 592 N N . MET A 1 82 ? 7.620 -3.802 -5.589 1.00 97.38 82 MET A N 1
ATOM 593 C CA . MET A 1 82 ? 8.808 -4.242 -4.855 1.00 97.38 82 MET A CA 1
ATOM 594 C C . MET A 1 82 ? 9.942 -3.256 -5.111 1.00 97.38 82 MET A C 1
ATOM 596 O O . MET A 1 82 ? 10.414 -3.140 -6.235 1.00 97.38 82 MET A O 1
ATOM 600 N N . VAL A 1 83 ? 10.383 -2.554 -4.074 1.00 96.62 83 VAL A N 1
ATOM 601 C CA . VAL A 1 83 ? 11.377 -1.471 -4.188 1.00 96.62 83 VAL A CA 1
ATOM 602 C C . VAL A 1 83 ? 12.764 -1.864 -3.689 1.00 96.62 83 VAL A C 1
ATOM 604 O O . VAL A 1 83 ? 13.693 -1.063 -3.714 1.00 96.62 83 VAL A O 1
ATOM 607 N N . GLY A 1 84 ? 12.913 -3.081 -3.176 1.00 95.81 84 GLY A N 1
ATOM 608 C CA . GLY A 1 84 ? 14.170 -3.551 -2.619 1.00 95.81 84 GLY A CA 1
ATOM 609 C C . GLY A 1 84 ? 13.982 -4.756 -1.719 1.00 95.81 84 GLY A C 1
ATOM 610 O O . GLY A 1 84 ? 12.968 -5.452 -1.784 1.00 95.81 84 GLY A O 1
ATOM 611 N N . PHE A 1 85 ? 14.953 -4.957 -0.836 1.00 96.19 85 PHE A N 1
ATOM 612 C CA . PHE A 1 85 ? 14.937 -6.011 0.165 1.00 96.19 85 PHE A CA 1
ATOM 613 C C . PHE A 1 85 ? 15.313 -5.453 1.538 1.00 96.19 85 PHE A C 1
ATOM 615 O O . PHE A 1 85 ? 16.207 -4.616 1.651 1.00 96.19 85 PHE A O 1
ATOM 622 N N . ASP A 1 86 ? 14.646 -5.947 2.576 1.00 96.19 86 ASP A N 1
ATOM 623 C CA . ASP A 1 86 ? 15.040 -5.760 3.969 1.00 96.19 86 ASP A CA 1
ATOM 624 C C . ASP A 1 86 ? 15.775 -7.014 4.461 1.00 96.19 86 ASP A C 1
ATOM 626 O O . ASP A 1 86 ? 15.501 -8.127 4.011 1.00 96.19 86 ASP A O 1
ATOM 630 N N . PHE A 1 87 ? 16.659 -6.858 5.445 1.00 95.62 87 PHE A N 1
ATOM 631 C CA . PHE A 1 87 ? 17.237 -7.986 6.178 1.00 95.62 87 PHE A CA 1
ATOM 632 C C . PHE A 1 87 ? 16.499 -8.186 7.501 1.00 95.62 87 PHE A C 1
ATOM 634 O O . PHE A 1 87 ? 16.451 -7.280 8.333 1.00 95.62 87 PHE A O 1
ATOM 641 N N . ARG A 1 88 ? 15.917 -9.372 7.701 1.00 92.88 88 ARG A N 1
ATOM 642 C CA . ARG A 1 88 ? 15.211 -9.765 8.931 1.00 92.88 88 ARG A CA 1
ATOM 643 C C . ARG A 1 88 ? 15.568 -11.201 9.288 1.00 92.88 88 ARG A C 1
ATOM 645 O O . ARG A 1 88 ? 15.555 -12.065 8.418 1.00 92.88 88 ARG A O 1
ATOM 652 N N . ASP A 1 89 ? 15.918 -11.442 10.549 1.00 91.94 89 ASP A N 1
ATOM 653 C CA . ASP A 1 89 ? 16.262 -12.772 11.080 1.00 91.94 89 ASP A CA 1
ATOM 654 C C . ASP A 1 89 ? 17.307 -13.530 10.236 1.00 91.94 89 ASP A C 1
ATOM 656 O O . ASP A 1 89 ? 17.187 -14.725 9.970 1.00 91.94 89 ASP A O 1
ATOM 660 N N . GLY A 1 90 ? 18.329 -12.809 9.757 1.00 92.19 90 GLY A N 1
ATOM 661 C CA . GLY A 1 90 ? 19.388 -13.370 8.911 1.00 92.19 90 GLY A CA 1
ATOM 662 C C . GLY A 1 90 ? 18.956 -13.721 7.482 1.00 92.19 90 GLY A C 1
ATOM 663 O O . GLY A 1 90 ? 19.730 -14.334 6.753 1.00 92.19 90 GLY A O 1
ATOM 664 N N . ARG A 1 91 ? 17.743 -13.342 7.059 1.00 93.75 91 ARG A N 1
ATOM 665 C CA . ARG A 1 91 ? 17.203 -13.587 5.714 1.00 93.75 91 ARG A CA 1
ATOM 666 C C . ARG A 1 91 ? 16.878 -12.277 5.001 1.00 93.75 91 ARG A C 1
ATOM 668 O O . ARG A 1 91 ? 16.474 -11.297 5.624 1.00 93.75 91 ARG A O 1
ATOM 675 N N . SER A 1 92 ? 17.035 -12.278 3.679 1.00 95.31 92 SER A N 1
ATOM 676 C CA . SER A 1 92 ? 16.610 -11.176 2.814 1.00 95.31 92 SER A CA 1
ATOM 677 C C . SER A 1 92 ? 15.134 -11.354 2.445 1.00 95.31 92 SER A C 1
ATOM 679 O O . SER A 1 92 ? 14.743 -12.410 1.944 1.00 95.31 92 SER A O 1
ATOM 681 N N . VAL A 1 93 ? 14.302 -10.351 2.725 1.00 95.44 93 VAL A N 1
ATOM 682 C CA . VAL A 1 93 ? 12.859 -10.360 2.439 1.00 95.44 93 VAL A CA 1
ATOM 683 C C . VAL A 1 93 ? 12.490 -9.192 1.525 1.00 95.44 93 VAL A C 1
ATOM 685 O O . VAL A 1 93 ? 13.017 -8.096 1.708 1.00 95.44 93 VAL A O 1
ATOM 688 N N . PRO A 1 94 ? 11.597 -9.386 0.539 1.00 96.25 94 PRO A N 1
ATOM 689 C CA . PRO A 1 94 ? 11.224 -8.320 -0.382 1.00 96.25 94 PRO A CA 1
ATOM 690 C C . PRO A 1 94 ? 10.517 -7.185 0.361 1.00 96.25 94 PRO A C 1
ATOM 692 O O . PRO A 1 94 ? 9.602 -7.405 1.160 1.00 96.25 94 PRO A O 1
ATOM 695 N N . ARG A 1 95 ? 10.941 -5.959 0.070 1.00 96.56 95 ARG A N 1
ATOM 696 C CA . ARG A 1 95 ? 10.338 -4.732 0.575 1.00 96.56 95 ARG A CA 1
ATOM 697 C C . ARG A 1 95 ? 9.374 -4.191 -0.468 1.00 96.56 95 ARG A C 1
ATOM 699 O O . ARG A 1 95 ? 9.775 -3.869 -1.586 1.00 96.56 95 ARG A O 1
ATOM 706 N N . PHE A 1 96 ? 8.119 -4.038 -0.067 1.00 96.44 96 PHE A N 1
ATOM 707 C CA . PHE A 1 96 ? 7.078 -3.446 -0.898 1.00 96.44 96 PHE A CA 1
ATOM 708 C C . PHE A 1 96 ? 6.727 -2.045 -0.415 1.00 96.44 96 PHE A C 1
ATOM 710 O O . PHE A 1 96 ? 6.676 -1.793 0.789 1.00 96.44 96 PHE A O 1
ATOM 717 N N . ASP A 1 97 ? 6.461 -1.149 -1.356 1.00 96.06 97 ASP A N 1
ATOM 718 C CA . ASP A 1 97 ? 6.058 0.222 -1.069 1.00 96.06 97 ASP A CA 1
ATOM 719 C C . ASP A 1 97 ? 4.993 0.663 -2.069 1.00 96.06 97 ASP A C 1
ATOM 721 O O . ASP A 1 97 ? 5.283 0.946 -3.227 1.00 96.06 97 ASP A O 1
ATOM 725 N N . GLY A 1 98 ? 3.740 0.697 -1.623 1.00 95.69 98 GLY A N 1
ATOM 726 C CA . GLY A 1 98 ? 2.611 1.050 -2.476 1.00 95.69 98 GLY A CA 1
ATOM 727 C C . GLY A 1 98 ? 2.258 -0.006 -3.527 1.00 95.69 98 GLY A C 1
ATOM 728 O O . GLY A 1 98 ? 2.655 -1.174 -3.458 1.00 95.69 98 GLY A O 1
ATOM 729 N N . VAL A 1 99 ? 1.458 0.424 -4.499 1.00 97.38 99 VAL A N 1
ATOM 730 C CA . VAL A 1 99 ? 0.942 -0.402 -5.595 1.00 97.38 99 VAL A CA 1
ATOM 731 C C . VAL A 1 99 ? 1.059 0.321 -6.931 1.00 97.38 99 VAL A C 1
ATOM 733 O O . VAL A 1 99 ? 0.960 1.546 -7.000 1.00 97.38 99 VAL A O 1
ATOM 736 N N . ILE A 1 100 ? 1.247 -0.449 -7.995 1.00 97.94 100 ILE A N 1
ATOM 737 C CA . ILE A 1 100 ? 1.152 -0.009 -9.381 1.00 97.94 100 ILE A CA 1
ATOM 738 C C . ILE A 1 100 ? -0.260 -0.308 -9.879 1.00 97.94 100 ILE A C 1
ATOM 740 O O . ILE A 1 100 ? -0.766 -1.421 -9.705 1.00 97.94 100 ILE A O 1
ATOM 744 N N . VAL A 1 101 ? -0.894 0.696 -10.471 1.00 97.62 101 VAL A N 1
ATOM 745 C CA . VAL A 1 101 ? -2.249 0.633 -11.038 1.00 97.62 101 VAL A CA 1
ATOM 746 C C . VAL A 1 101 ? -2.236 1.235 -12.434 1.00 97.62 101 VAL A C 1
ATOM 748 O O . VAL A 1 101 ? -1.382 2.069 -12.726 1.00 97.62 101 VAL A O 1
ATOM 751 N N . CYS A 1 102 ? -3.187 0.867 -13.285 1.00 97.44 102 CYS A N 1
ATOM 752 C CA . CYS A 1 102 ? -3.360 1.543 -14.571 1.00 97.44 102 CYS A CA 1
ATOM 753 C C . CYS A 1 102 ? -3.751 3.015 -14.353 1.00 97.44 102 CYS A C 1
ATOM 755 O O . CYS A 1 102 ? -4.453 3.354 -13.391 1.00 97.44 102 CYS A O 1
ATOM 757 N N . GLU A 1 103 ? -3.241 3.901 -15.205 1.00 96.62 103 GLU A N 1
ATOM 758 C CA . GLU A 1 103 ? -3.333 5.351 -15.023 1.00 96.62 103 GLU A CA 1
ATOM 759 C C . GLU A 1 103 ? -4.787 5.847 -14.963 1.00 96.62 103 GLU A C 1
ATOM 761 O O . GLU A 1 103 ? -5.129 6.679 -14.120 1.00 96.62 103 GLU A O 1
ATOM 766 N N . GLU A 1 104 ? -5.663 5.260 -15.775 1.00 94.81 104 GLU A N 1
ATOM 767 C CA . GLU A 1 104 ? -7.091 5.562 -15.848 1.00 94.81 104 GLU A CA 1
ATOM 768 C C . GLU A 1 104 ? -7.841 5.292 -14.537 1.00 94.81 104 GLU A C 1
ATOM 770 O O . GLU A 1 104 ? -8.800 5.992 -14.208 1.00 94.81 104 GLU A O 1
ATOM 775 N N . ALA A 1 105 ? -7.396 4.306 -13.755 1.00 95.56 105 ALA A N 1
ATOM 776 C CA . ALA A 1 105 ? -8.045 3.929 -12.504 1.00 95.56 105 ALA A CA 1
ATOM 777 C C . ALA A 1 105 ? -7.470 4.670 -11.290 1.00 95.56 105 ALA A C 1
ATOM 779 O O . ALA A 1 105 ? -8.091 4.699 -10.225 1.00 95.56 105 ALA A O 1
ATOM 780 N N . ALA A 1 106 ? -6.299 5.294 -11.432 1.00 96.25 106 ALA A N 1
ATOM 781 C CA . ALA A 1 106 ? -5.620 5.976 -10.342 1.00 96.25 106 ALA A CA 1
ATOM 782 C C . ALA A 1 106 ? -6.476 7.025 -9.598 1.00 96.25 106 ALA A C 1
ATOM 784 O O . ALA A 1 106 ? -6.495 6.961 -8.367 1.00 96.25 106 ALA A O 1
ATOM 785 N N . PRO A 1 107 ? -7.191 7.967 -10.257 1.00 96.44 107 PRO A N 1
ATOM 786 C CA . PRO A 1 107 ? -7.977 8.971 -9.532 1.00 96.44 107 PRO A CA 1
ATOM 787 C C . PRO A 1 107 ? -9.098 8.336 -8.697 1.00 96.44 107 PRO A C 1
ATOM 789 O O . PRO A 1 107 ? -9.232 8.644 -7.514 1.00 96.44 107 PRO A O 1
ATOM 792 N N . LEU A 1 108 ? -9.821 7.370 -9.272 1.00 96.25 108 LEU A N 1
ATOM 793 C CA . LEU A 1 108 ? -10.885 6.634 -8.587 1.00 96.25 108 LEU A CA 1
ATOM 794 C C . LEU A 1 108 ? -10.362 5.907 -7.339 1.00 96.25 108 LEU A C 1
ATOM 796 O O . LEU A 1 108 ? -10.998 5.916 -6.285 1.00 96.25 108 LEU A O 1
ATOM 800 N N . LEU A 1 109 ? -9.191 5.275 -7.447 1.00 97.00 109 LEU A N 1
ATOM 801 C CA . LEU A 1 109 ? -8.584 4.549 -6.335 1.00 97.00 109 LEU A CA 1
ATOM 802 C C . LEU A 1 109 ? -8.119 5.468 -5.209 1.00 97.00 109 LEU A C 1
ATOM 804 O O . LEU A 1 109 ? -8.236 5.091 -4.044 1.00 97.00 109 LEU A O 1
ATOM 808 N N . VAL A 1 110 ? -7.609 6.657 -5.533 1.00 96.62 110 VAL A N 1
ATOM 809 C CA . VAL A 1 110 ? -7.201 7.648 -4.530 1.00 96.62 110 VAL A CA 1
ATOM 810 C C . VAL A 1 110 ? -8.410 8.133 -3.730 1.00 96.62 110 VAL A C 1
ATOM 812 O O . VAL A 1 110 ? -8.358 8.139 -2.500 1.00 96.62 110 VAL A O 1
ATOM 815 N N . GLU A 1 111 ? -9.515 8.466 -4.397 1.00 96.50 111 GLU A N 1
ATOM 816 C CA . GLU A 1 111 ? -10.755 8.881 -3.728 1.00 96.50 111 GLU A CA 1
ATOM 817 C C . GLU A 1 111 ? -11.339 7.760 -2.860 1.00 96.50 111 GLU A C 1
ATOM 819 O O . GLU A 1 111 ? -11.671 7.963 -1.689 1.00 96.50 111 GLU A O 1
ATOM 824 N N . ALA A 1 112 ? -11.407 6.541 -3.398 1.00 96.75 112 ALA A N 1
ATOM 825 C CA . ALA A 1 112 ? -11.902 5.388 -2.658 1.00 96.75 112 ALA A CA 1
ATOM 826 C C . ALA A 1 112 ? -11.020 5.053 -1.442 1.00 96.75 112 ALA A C 1
ATOM 828 O O . ALA A 1 112 ? -11.543 4.702 -0.381 1.00 96.75 112 ALA A O 1
ATOM 829 N N . ALA A 1 113 ? -9.697 5.181 -1.565 1.00 96.62 113 ALA A N 1
ATOM 830 C CA . ALA A 1 113 ? -8.766 4.997 -0.456 1.00 96.62 113 ALA A CA 1
ATOM 831 C C . ALA A 1 113 ? -8.952 6.062 0.634 1.00 96.62 113 ALA A C 1
ATOM 833 O O . ALA A 1 113 ? -8.965 5.716 1.817 1.00 96.62 113 ALA A O 1
ATOM 834 N N . ALA A 1 114 ? -9.167 7.326 0.252 1.00 96.00 114 ALA A N 1
ATOM 835 C CA . ALA A 1 114 ? -9.466 8.402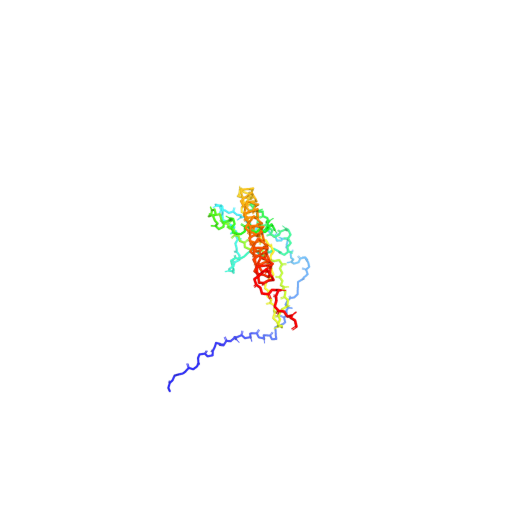 1.194 1.00 96.00 114 ALA A CA 1
ATOM 836 C C . ALA A 1 114 ? -10.754 8.119 1.987 1.00 96.00 114 ALA A C 1
ATOM 838 O O . ALA A 1 114 ? -10.753 8.211 3.214 1.00 96.00 114 ALA A O 1
ATOM 839 N N . GLY A 1 115 ? -11.817 7.660 1.317 1.00 96.12 115 GLY A N 1
ATOM 840 C CA . GLY A 1 115 ? -13.062 7.275 1.991 1.00 96.12 115 GLY A CA 1
ATOM 841 C C . GLY A 1 115 ? -12.909 6.075 2.939 1.00 96.12 115 GLY A C 1
ATOM 842 O O . GLY A 1 115 ? -13.583 6.001 3.968 1.00 96.12 115 GLY A O 1
ATOM 843 N N . ILE A 1 116 ? -12.011 5.127 2.636 1.00 95.75 116 ILE A N 1
ATOM 844 C CA . ILE A 1 116 ? -11.682 4.029 3.562 1.00 95.75 116 ILE A CA 1
ATOM 845 C C . ILE A 1 116 ? -10.974 4.572 4.806 1.00 95.75 116 ILE A C 1
ATOM 847 O O . ILE A 1 116 ? -11.355 4.199 5.917 1.00 95.75 116 ILE A O 1
ATOM 851 N N . ALA A 1 117 ? -9.986 5.451 4.624 1.00 94.81 117 ALA A N 1
ATOM 852 C CA . ALA A 1 117 ? -9.234 6.048 5.724 1.00 94.81 117 ALA A CA 1
ATOM 853 C C . ALA A 1 117 ? -10.153 6.839 6.671 1.00 94.81 117 ALA A C 1
ATOM 855 O O . ALA A 1 117 ? -10.132 6.608 7.881 1.00 94.81 117 ALA A O 1
ATOM 856 N N . GLU A 1 118 ? -11.028 7.686 6.121 1.00 96.00 118 GLU A N 1
ATOM 857 C CA . GLU A 1 118 ? -12.011 8.451 6.898 1.00 96.00 118 GLU A CA 1
ATOM 858 C C . GLU A 1 118 ? -12.938 7.523 7.697 1.00 96.00 118 GLU A C 1
ATOM 860 O O . GLU A 1 118 ? -13.133 7.699 8.900 1.00 96.00 118 GLU A O 1
ATOM 865 N N . ALA A 1 119 ? -13.457 6.461 7.071 1.00 95.62 119 ALA A N 1
ATOM 866 C CA . ALA A 1 119 ? -14.324 5.501 7.749 1.00 95.62 119 ALA A CA 1
ATOM 867 C C . ALA A 1 119 ? -13.610 4.723 8.873 1.00 95.62 119 ALA A C 1
ATOM 869 O O . ALA A 1 119 ? -14.251 4.317 9.851 1.00 95.62 119 ALA A O 1
ATOM 870 N N . GLU A 1 120 ? -12.310 4.454 8.741 1.00 94.81 120 GLU A N 1
ATOM 871 C CA . GLU A 1 120 ? -11.509 3.841 9.802 1.00 94.81 120 GLU A CA 1
ATOM 872 C C . GLU A 1 120 ? -11.283 4.802 10.969 1.00 94.81 120 GLU A C 1
ATOM 874 O O . GLU A 1 120 ? -11.519 4.416 12.119 1.00 94.81 120 GLU A O 1
ATOM 879 N N . GLU A 1 121 ? -10.921 6.053 10.688 1.00 95.81 121 GLU A N 1
ATOM 880 C CA . GLU A 1 121 ? -10.773 7.103 11.698 1.00 95.81 121 GLU A CA 1
ATOM 881 C C . GLU A 1 121 ? -12.073 7.299 12.490 1.00 95.81 121 GLU A C 1
ATOM 883 O O . GLU A 1 121 ? -12.083 7.292 13.726 1.00 95.81 121 GLU A O 1
ATOM 888 N N . ASP A 1 122 ? -13.204 7.337 11.793 1.00 96.62 122 ASP A N 1
ATOM 889 C CA . ASP A 1 122 ? -14.529 7.435 12.391 1.00 96.62 122 ASP A CA 1
ATOM 890 C C . ASP A 1 122 ? -14.867 6.247 13.296 1.00 96.62 122 ASP A C 1
ATOM 892 O O . ASP A 1 122 ? -15.468 6.392 14.367 1.00 96.62 122 ASP A O 1
ATOM 896 N N . LYS A 1 123 ? -14.489 5.032 12.894 1.00 97.12 123 LYS A N 1
ATOM 897 C CA . LYS A 1 123 ? -14.676 3.839 13.731 1.00 97.12 123 LYS A CA 1
ATOM 898 C C . LYS A 1 123 ? -13.796 3.901 14.975 1.00 97.12 123 LYS A C 1
ATOM 900 O O . LYS A 1 123 ? -14.257 3.517 16.054 1.00 97.12 123 LYS A O 1
ATOM 905 N N . LEU A 1 124 ? -12.553 4.363 14.850 1.00 96.94 124 LEU A N 1
ATOM 906 C CA . LEU A 1 124 ? -11.632 4.520 15.976 1.00 96.94 124 LEU A CA 1
ATOM 907 C C . LEU A 1 124 ? -12.140 5.580 16.957 1.00 96.94 124 LEU A C 1
ATOM 909 O O . LEU A 1 124 ? -12.229 5.305 18.157 1.00 96.94 124 LEU A O 1
ATOM 913 N N . SER A 1 125 ? -12.578 6.736 16.459 1.00 96.81 125 SER A N 1
ATOM 914 C CA . SER A 1 125 ? -13.128 7.812 17.283 1.00 96.81 125 SER A CA 1
ATOM 915 C C . SER A 1 125 ? -14.377 7.351 18.047 1.00 96.81 125 SER A C 1
ATOM 917 O O . SER A 1 125 ? -14.484 7.564 19.258 1.00 96.81 125 SER A O 1
ATOM 919 N N . ARG A 1 126 ? -15.286 6.610 17.397 1.00 97.38 126 ARG A N 1
ATOM 920 C CA . ARG A 1 126 ? -16.473 6.018 18.042 1.00 97.38 126 ARG A CA 1
ATOM 921 C C . ARG A 1 126 ? -16.101 4.994 19.113 1.00 97.38 126 ARG A C 1
ATOM 923 O O . ARG A 1 126 ? -16.700 5.003 20.190 1.00 97.38 126 ARG A O 1
ATOM 930 N N . LYS A 1 127 ? -15.112 4.129 18.860 1.00 97.69 127 LYS A N 1
ATOM 931 C CA . LYS A 1 127 ? -14.619 3.155 19.851 1.00 97.69 127 LYS A CA 1
ATOM 932 C C . LYS A 1 127 ? -14.034 3.852 21.080 1.00 97.69 127 LYS A C 1
ATOM 934 O O . LYS A 1 127 ? -14.375 3.475 22.202 1.00 97.69 127 LYS A O 1
ATOM 939 N N . LEU A 1 128 ? -13.213 4.883 20.879 1.00 97.88 128 LEU A N 1
ATOM 940 C CA . LEU A 1 128 ? -12.629 5.676 21.964 1.00 97.88 128 LEU A CA 1
ATOM 941 C C . LEU A 1 128 ? -13.709 6.387 22.784 1.00 97.88 128 LEU A C 1
ATOM 943 O O . LEU A 1 128 ? -13.735 6.249 24.007 1.00 97.88 128 LEU A O 1
ATOM 947 N N . ARG A 1 129 ? -14.656 7.063 22.120 1.00 97.62 129 ARG A N 1
ATOM 948 C CA . ARG A 1 129 ? -15.792 7.728 22.779 1.00 97.62 129 ARG A CA 1
ATOM 949 C C . ARG A 1 129 ? -16.617 6.745 23.606 1.00 97.62 129 ARG A C 1
ATOM 951 O O . ARG A 1 129 ? -16.907 7.010 24.768 1.00 97.62 129 ARG A O 1
ATOM 958 N N . ARG A 1 130 ? -16.944 5.575 23.049 1.00 97.81 130 ARG A N 1
ATOM 959 C CA . ARG A 1 130 ? -17.692 4.527 23.760 1.00 97.81 130 ARG A CA 1
ATOM 960 C C . ARG A 1 130 ? -16.936 4.002 24.981 1.00 97.81 130 ARG A C 1
ATOM 962 O O . ARG A 1 130 ? -17.552 3.794 26.023 1.00 97.81 130 ARG A O 1
ATOM 969 N N . ARG A 1 131 ? -15.616 3.814 24.878 1.00 98.12 131 ARG A N 1
ATOM 970 C CA . ARG A 1 131 ? -14.777 3.410 26.015 1.00 98.12 131 ARG A CA 1
ATOM 971 C C . ARG A 1 131 ? -14.791 4.468 27.117 1.00 98.12 131 ARG A C 1
ATOM 973 O O . ARG A 1 131 ? -15.018 4.117 28.271 1.00 98.12 131 ARG A O 1
ATOM 980 N N . ALA A 1 132 ? -14.606 5.738 26.759 1.00 98.12 132 ALA A N 1
ATOM 981 C CA . ALA A 1 132 ? -14.640 6.842 27.711 1.00 98.12 132 ALA A CA 1
ATOM 982 C C . ALA A 1 132 ? -16.000 6.919 28.423 1.00 98.12 132 ALA A C 1
ATOM 984 O O . ALA A 1 132 ? -16.048 6.936 29.648 1.00 98.12 132 ALA A O 1
ATOM 985 N N . LEU A 1 133 ? -17.111 6.873 27.678 1.00 98.06 133 LEU A N 1
ATOM 986 C CA . LEU A 1 133 ? -18.459 6.893 28.259 1.00 9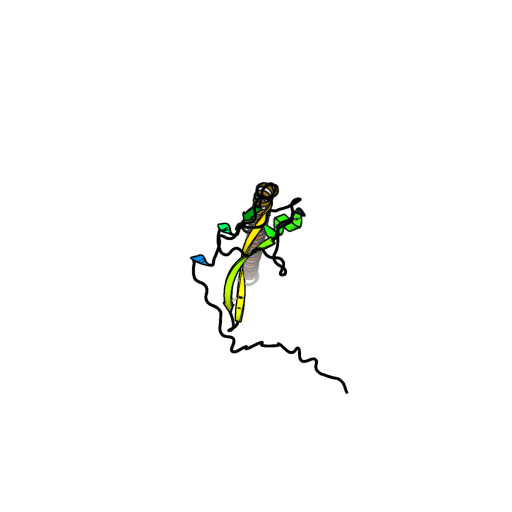8.06 133 LEU A CA 1
ATOM 987 C C . LEU A 1 133 ? -18.709 5.713 29.210 1.00 98.06 133 LEU A C 1
ATOM 989 O O . LEU A 1 133 ? -19.284 5.906 30.278 1.00 98.06 133 LEU A O 1
ATOM 993 N N . GLY A 1 134 ? -18.243 4.507 28.869 1.00 98.06 134 GLY A N 1
ATOM 994 C CA . GLY A 1 134 ? -18.347 3.344 29.758 1.00 98.06 134 GLY A CA 1
ATOM 995 C C . GLY A 1 134 ? -17.562 3.510 31.064 1.00 98.06 134 GLY A C 1
ATOM 996 O O . GLY A 1 134 ? -18.053 3.164 32.141 1.00 98.06 134 GLY A O 1
ATOM 997 N N . GLN A 1 135 ? -16.363 4.091 30.989 1.00 98.00 135 GLN A N 1
ATOM 998 C CA . GLN A 1 135 ? -15.552 4.404 32.169 1.00 98.00 135 GLN A CA 1
ATOM 999 C C . GLN A 1 135 ? -16.222 5.471 33.044 1.00 98.00 135 GLN A C 1
ATOM 1001 O O . GLN A 1 135 ? -16.324 5.287 34.256 1.00 98.00 135 GLN A O 1
ATOM 1006 N N . TRP A 1 136 ? -16.760 6.531 32.437 1.00 98.19 136 TRP A N 1
ATOM 1007 C CA . TRP A 1 136 ? -17.516 7.567 33.144 1.00 98.19 136 TRP A CA 1
ATOM 1008 C C . TRP A 1 136 ? -18.759 7.014 33.839 1.00 98.19 136 TRP A C 1
ATOM 1010 O O . TRP A 1 136 ? -18.988 7.313 35.009 1.00 98.19 136 TRP A O 1
ATOM 1020 N N . ALA A 1 137 ? -19.530 6.161 33.163 1.00 97.81 137 ALA A N 1
ATOM 1021 C CA . ALA A 1 137 ? -20.693 5.515 33.764 1.00 97.81 137 ALA A CA 1
ATOM 1022 C C . ALA A 1 137 ? -20.302 4.663 34.983 1.00 97.81 137 ALA A C 1
ATOM 1024 O O . ALA A 1 137 ? -20.967 4.715 36.016 1.00 97.81 137 ALA A O 1
ATOM 1025 N N . THR A 1 138 ? -19.192 3.925 34.891 1.00 97.75 138 THR A N 1
ATOM 1026 C CA . THR A 1 138 ? -18.669 3.116 36.003 1.00 97.75 138 THR A CA 1
ATOM 1027 C C . THR A 1 138 ? -18.267 3.993 37.192 1.00 97.75 138 THR A C 1
ATOM 1029 O O . THR A 1 138 ? -18.667 3.709 38.320 1.00 97.75 138 THR A O 1
ATOM 1032 N N . LEU A 1 139 ?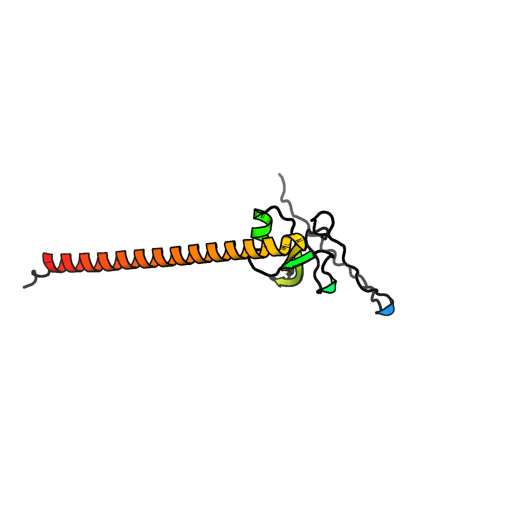 -17.544 5.092 36.943 1.00 97.88 139 LEU A N 1
ATOM 1033 C CA . LEU A 1 139 ? -17.132 6.046 37.976 1.00 97.88 139 LEU A CA 1
ATOM 1034 C C . LEU A 1 139 ? -18.342 6.672 38.682 1.00 97.88 139 LEU A C 1
ATOM 1036 O O . LEU A 1 139 ? -18.415 6.669 39.909 1.00 97.88 139 LEU A O 1
ATOM 1040 N N . LEU A 1 140 ? -19.312 7.177 37.917 1.00 97.81 140 LEU A N 1
ATOM 1041 C CA . LEU A 1 140 ? -20.512 7.809 38.467 1.00 97.81 140 LEU A CA 1
ATOM 1042 C C . LEU A 1 140 ? -21.359 6.819 39.273 1.00 97.81 140 LEU A C 1
ATOM 1044 O O . LEU A 1 140 ? -21.867 7.173 40.335 1.00 97.81 140 LEU A O 1
ATOM 1048 N N . ASN A 1 141 ? -21.475 5.571 38.815 1.00 97.69 141 ASN A N 1
ATOM 1049 C CA . ASN A 1 141 ? -22.159 4.521 39.565 1.00 97.69 141 ASN A CA 1
ATOM 1050 C C . ASN A 1 141 ? -21.444 4.201 40.884 1.00 97.69 141 ASN A C 1
ATOM 1052 O O . ASN A 1 141 ? -22.114 4.057 41.905 1.00 97.69 141 ASN A O 1
ATOM 1056 N N . ALA A 1 142 ? -20.109 4.143 40.891 1.00 96.94 142 ALA A N 1
ATOM 1057 C CA . ALA A 1 142 ? -19.330 3.942 42.111 1.00 96.94 142 ALA A CA 1
ATOM 1058 C C . ALA A 1 142 ? -19.514 5.102 43.107 1.00 96.94 142 ALA A C 1
ATOM 1060 O O . ALA A 1 142 ? -19.765 4.861 44.288 1.00 96.94 142 ALA A O 1
ATOM 1061 N N . LEU A 1 143 ? -19.474 6.353 42.632 1.00 96.94 143 LEU A N 1
ATOM 1062 C CA . LEU A 1 143 ? -19.736 7.538 43.460 1.00 96.94 143 LEU A CA 1
ATOM 1063 C C . LEU A 1 143 ? -21.163 7.538 44.022 1.00 96.94 143 LEU A C 1
ATOM 1065 O O . LEU A 1 143 ? -21.359 7.779 45.211 1.00 96.94 143 LEU A O 1
ATOM 1069 N N . ARG A 1 144 ? -22.163 7.210 43.195 1.00 96.75 144 ARG A N 1
ATOM 1070 C CA . ARG A 1 144 ? -23.565 7.108 43.621 1.00 96.75 144 ARG A CA 1
ATOM 1071 C C . ARG A 1 144 ? -23.767 6.010 44.665 1.00 96.75 144 ARG A C 1
ATOM 1073 O O . ARG A 1 144 ? -24.506 6.216 45.625 1.00 96.75 144 ARG A O 1
ATOM 1080 N N . LEU A 1 145 ? -23.139 4.849 44.475 1.00 95.25 145 LEU A N 1
ATOM 1081 C CA . LEU A 1 145 ? -23.208 3.740 45.424 1.00 95.25 145 LEU A CA 1
ATOM 1082 C C . LEU A 1 145 ? -22.586 4.138 46.764 1.00 95.25 145 LEU A C 1
ATOM 1084 O O . LEU A 1 145 ? -23.210 3.927 47.800 1.00 95.25 145 LEU A O 1
ATOM 1088 N N . ARG A 1 146 ? -21.408 4.769 46.737 1.00 94.25 146 ARG A N 1
ATOM 1089 C CA . ARG A 1 146 ? -20.740 5.278 47.937 1.00 94.25 146 ARG A CA 1
ATOM 1090 C C . ARG A 1 146 ? -21.611 6.285 48.688 1.00 94.25 146 ARG A C 1
ATOM 1092 O O . ARG A 1 146 ? -21.852 6.089 49.871 1.00 94.25 146 ARG A O 1
ATOM 1099 N N . ALA A 1 147 ? -22.164 7.281 47.994 1.00 93.69 147 ALA A N 1
ATOM 1100 C CA . ALA A 1 147 ? -23.049 8.271 48.608 1.00 93.69 147 ALA A CA 1
ATOM 1101 C C . ALA A 1 147 ? -24.301 7.630 49.238 1.00 93.69 147 ALA A C 1
ATOM 1103 O O . ALA A 1 147 ? -24.737 8.025 50.317 1.00 93.69 147 ALA A O 1
ATOM 1104 N N . ARG A 1 148 ? -24.879 6.605 48.594 1.00 93.69 148 ARG A N 1
ATOM 1105 C CA . ARG A 1 148 ? -26.009 5.850 49.159 1.00 93.69 148 ARG A CA 1
ATOM 1106 C C . ARG A 1 148 ? -25.611 5.076 50.417 1.00 93.69 148 ARG A C 1
ATOM 1108 O O . ARG A 1 148 ? -26.390 5.056 51.365 1.00 93.69 148 ARG A O 1
ATOM 1115 N N . LEU A 1 149 ? -24.452 4.419 50.413 1.00 94.00 149 LEU A N 1
ATOM 1116 C CA . LEU A 1 149 ? -23.951 3.683 51.576 1.00 94.00 149 LEU A CA 1
ATOM 1117 C C . LEU A 1 149 ? -23.670 4.630 52.746 1.00 94.00 149 LEU A C 1
ATOM 1119 O O . LEU A 1 149 ? -24.112 4.352 53.854 1.00 94.00 149 LEU A O 1
ATOM 1123 N N . GLU A 1 150 ? -23.033 5.775 52.491 1.00 91.62 150 GLU A N 1
ATOM 1124 C CA . GLU A 1 150 ? -22.807 6.827 53.492 1.00 91.62 150 GLU A CA 1
ATOM 1125 C C . GLU A 1 150 ? -24.137 7.348 54.069 1.00 91.62 150 GLU A C 1
ATOM 1127 O O . GLU A 1 150 ? -24.272 7.481 55.280 1.00 91.62 150 GLU A O 1
ATOM 1132 N N . ALA A 1 151 ? -25.167 7.554 53.242 1.00 89.56 151 ALA A N 1
ATOM 1133 C CA . ALA A 1 151 ? -26.480 7.988 53.725 1.00 89.56 151 ALA A CA 1
ATOM 1134 C C . ALA A 1 151 ? -27.225 6.926 54.560 1.00 89.56 151 ALA A C 1
ATOM 1136 O O . ALA A 1 151 ? -28.000 7.281 55.445 1.00 89.56 151 ALA A O 1
ATOM 1137 N N . GLN A 1 152 ? -27.038 5.634 54.265 1.00 85.31 152 GLN A N 1
ATOM 1138 C CA . GLN A 1 152 ? -27.741 4.537 54.947 1.00 85.31 152 GLN A CA 1
ATOM 1139 C C . GLN A 1 152 ? -27.021 4.044 56.206 1.00 85.31 152 GLN A C 1
ATOM 1141 O O . GLN A 1 152 ? -27.684 3.644 57.158 1.00 85.31 152 GLN A O 1
ATOM 1146 N N . TYR A 1 153 ? -25.689 4.073 56.208 1.00 83.25 153 TYR A N 1
ATOM 1147 C CA . TYR A 1 153 ? -24.859 3.450 57.242 1.00 83.25 153 TYR A CA 1
ATOM 1148 C C . TYR A 1 153 ? -23.836 4.407 57.866 1.00 83.25 153 TYR A C 1
ATOM 1150 O O . TYR A 1 153 ? -23.219 4.058 58.860 1.00 83.25 153 TYR A O 1
ATOM 1158 N N . GLY A 1 154 ? -23.666 5.627 57.348 1.00 67.75 154 GLY A N 1
ATOM 1159 C CA . GLY A 1 154 ? -22.704 6.604 57.878 1.00 67.75 154 GLY A CA 1
ATOM 1160 C C . GLY A 1 154 ? -23.110 7.264 59.201 1.00 67.75 154 GLY A C 1
ATOM 1161 O O . GLY A 1 154 ? -22.384 8.124 59.687 1.00 67.75 154 GLY A O 1
ATOM 1162 N N . ARG A 1 155 ? -24.259 6.891 59.784 1.00 61.91 155 ARG A N 1
ATOM 1163 C CA . ARG A 1 155 ? -24.743 7.367 61.094 1.00 61.91 155 ARG A CA 1
ATOM 1164 C C . ARG A 1 155 ? -24.817 6.234 62.125 1.00 61.91 155 ARG A C 1
ATOM 1166 O O . ARG A 1 155 ? -25.796 6.129 62.859 1.00 61.91 155 ARG A O 1
ATOM 1173 N N . GLY A 1 156 ? -23.817 5.363 62.132 1.00 60.56 156 GLY A N 1
ATOM 1174 C CA . GLY A 1 156 ? -23.680 4.293 63.112 1.00 60.56 156 GLY A CA 1
ATOM 1175 C C . GLY A 1 156 ? -22.216 4.077 63.449 1.00 60.56 156 GLY A C 1
ATOM 1176 O O . GLY A 1 156 ? -21.623 3.169 62.893 1.00 60.56 156 GLY A O 1
ATOM 1177 N N . ASP A 1 157 ? -21.675 4.965 64.280 1.00 52.16 157 ASP A N 1
ATOM 1178 C CA . ASP A 1 157 ? -20.571 4.725 65.218 1.00 52.16 157 ASP A CA 1
ATOM 1179 C C . ASP A 1 157 ? -20.641 5.860 66.264 1.00 52.16 157 ASP A C 1
ATOM 1181 O O . ASP A 1 157 ? -20.284 7.008 65.981 1.00 52.16 157 ASP A O 1
ATOM 1185 N N . ASP A 1 158 ? -21.232 5.529 67.419 1.00 41.16 158 ASP A N 1
ATOM 1186 C CA . ASP A 1 158 ? -20.773 5.992 68.738 1.00 41.16 158 ASP A CA 1
ATOM 1187 C C . ASP A 1 158 ? -19.561 5.131 69.139 1.00 41.16 158 ASP A C 1
ATOM 1189 O O . ASP A 1 158 ? -19.586 3.917 68.818 1.00 41.16 158 ASP A O 1
#

Radius of gyration: 29.28 Å; chains: 1; bounding box: 60×56×91 Å

Foldseek 3Di:
DDDDDDDDPPPPPDPDDDDDDDPVVDDQDQEAADDPFADDDDPVQAQEPCDPNNQHHQKDFDQDPCLVVLCVVVVGHKHWYFHAWDDDPNDTHTDTGGIIGGNVCVVVSVVSSVVVVVVVVVVVVVVVVVVVVVVVV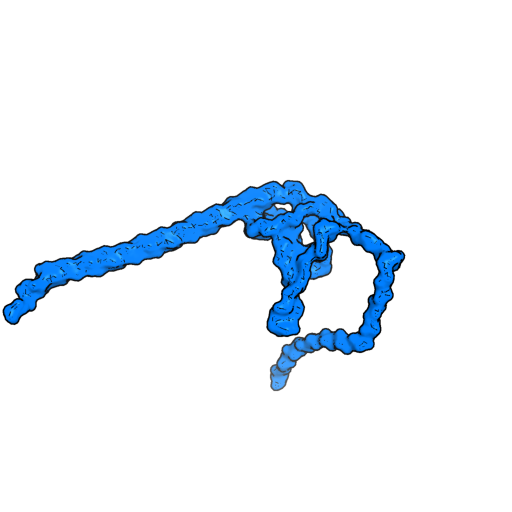VVVVVVVVVVVCCVVPVPDDD